Protein AF-A0A7V1L004-F1 (afdb_monomer)

Secondary structure (DSSP, 8-state):
-GGG-GGGGGGEEEETTEEEE-HHHHHHHHHHHTT--GGG-------TTT-TTS--HHHH-------------

Mean predicted aligned error: 4.52 Å

pLDDT: mean 91.64, std 9.89, range [54.81, 98.0]

Radius of gyration: 15.36 Å; Cα contacts (8 Å, |Δi|>4): 49; chains: 1; bounding box: 32×20×4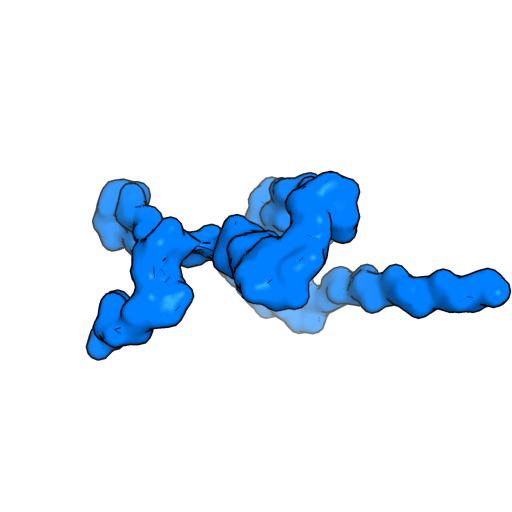6 Å

Solvent-accessible surface area (backbone atoms only — not comparable to full-atom values): 5000 Å² total; per-residue (Å²): 111,82,82,72,47,70,88,51,51,95,36,51,47,75,58,86,100,40,79,45,73,44,63,65,64,46,53,53,50,57,43,42,77,72,68,47,58,68,96,78,61,85,78,87,82,78,48,42,74,79,39,85,95,38,64,25,53,90,72,68,68,50,90,69,76,78,87,86,87,85,81,84,132

Structure (mmCIF, N/CA/C/O backbone):
data_AF-A0A7V1L004-F1
#
_entry.id   AF-A0A7V1L004-F1
#
loop_
_atom_site.group_PDB
_atom_site.id
_atom_site.type_symbol
_atom_site.label_atom_id
_atom_site.label_alt_id
_atom_site.label_comp_id
_atom_site.label_asym_id
_atom_site.label_entity_id
_atom_site.label_seq_id
_atom_site.pdbx_PDB_ins_code
_atom_site.Cartn_x
_atom_site.Cartn_y
_atom_site.Cartn_z
_atom_site.occupancy
_atom_site.B_iso_or_equiv
_atom_site.auth_seq_id
_atom_site.auth_comp_id
_atom_site.auth_asym_id
_atom_site.auth_atom_id
_atom_site.pdbx_PDB_model_num
ATOM 1 N N . ASP A 1 1 ? -11.450 -12.729 -18.021 1.00 56.59 1 ASP A N 1
ATOM 2 C CA . ASP A 1 1 ? -11.085 -11.328 -17.742 1.00 56.59 1 ASP A CA 1
ATOM 3 C C . ASP A 1 1 ? -10.906 -11.070 -16.261 1.00 56.59 1 ASP A C 1
ATOM 5 O O . ASP A 1 1 ? -11.767 -11.453 -15.485 1.00 56.59 1 ASP A O 1
ATOM 9 N N . PHE A 1 2 ? -9.828 -10.388 -15.863 1.00 54.81 2 PHE A N 1
ATOM 10 C CA . PHE A 1 2 ? -9.619 -9.901 -14.485 1.00 54.81 2 PHE A CA 1
ATOM 11 C C . PHE A 1 2 ? -10.793 -9.028 -13.991 1.00 54.81 2 PHE A C 1
ATOM 13 O O . PHE A 1 2 ? -11.107 -9.005 -12.808 1.00 54.81 2 PHE A O 1
ATOM 20 N N . ILE A 1 3 ? -11.506 -8.389 -14.926 1.00 57.06 3 ILE A N 1
ATOM 21 C CA . ILE A 1 3 ? -12.726 -7.602 -14.689 1.00 57.06 3 ILE A CA 1
ATOM 22 C C . ILE A 1 3 ? -13.931 -8.482 -14.287 1.00 57.06 3 ILE A C 1
ATOM 24 O O . ILE A 1 3 ? -14.867 -7.990 -13.666 1.00 57.06 3 ILE A O 1
ATOM 28 N N . ALA A 1 4 ? -13.909 -9.790 -14.569 1.00 60.03 4 ALA A N 1
ATOM 29 C CA . ALA A 1 4 ? -14.965 -10.720 -14.155 1.00 60.03 4 ALA A CA 1
ATOM 30 C C . ALA A 1 4 ? -14.890 -11.094 -12.660 1.00 60.03 4 ALA A C 1
ATOM 32 O O . ALA A 1 4 ? -15.840 -11.662 -12.120 1.00 60.03 4 ALA A O 1
ATOM 33 N N . PHE A 1 5 ? -13.792 -10.762 -11.968 1.00 63.28 5 PHE A N 1
ATOM 34 C CA . PHE A 1 5 ? -13.699 -10.921 -10.518 1.00 63.28 5 PHE A CA 1
ATOM 35 C C . PHE A 1 5 ? -14.462 -9.789 -9.824 1.00 63.28 5 PHE A C 1
ATOM 37 O O . PHE A 1 5 ? -13.928 -8.718 -9.538 1.00 63.28 5 PHE A O 1
ATOM 44 N N . ASN A 1 6 ? -15.729 -10.068 -9.512 1.00 75.19 6 ASN A N 1
ATOM 45 C CA . ASN A 1 6 ? -16.655 -9.147 -8.844 1.00 75.19 6 ASN A CA 1
ATOM 46 C C . ASN A 1 6 ? -16.111 -8.598 -7.506 1.00 75.19 6 ASN A C 1
ATOM 48 O O . ASN A 1 6 ? -16.540 -7.553 -7.034 1.00 75.19 6 ASN A O 1
ATOM 52 N N . PHE A 1 7 ? -15.133 -9.288 -6.916 1.00 84.56 7 PHE A N 1
ATOM 53 C CA . PHE A 1 7 ? -14.516 -8.957 -5.636 1.00 84.56 7 PHE A CA 1
ATOM 54 C C . PHE A 1 7 ? -13.841 -7.575 -5.590 1.00 84.56 7 PHE A C 1
ATOM 56 O O . PHE A 1 7 ? -13.899 -6.904 -4.565 1.00 84.56 7 PHE A O 1
ATOM 63 N N . PHE A 1 8 ? -13.238 -7.128 -6.697 1.00 88.94 8 PHE A N 1
ATOM 64 C CA . PHE A 1 8 ? -12.540 -5.836 -6.763 1.00 88.94 8 PHE A CA 1
ATOM 65 C C . PHE A 1 8 ? -13.327 -4.752 -7.498 1.00 88.94 8 PHE A C 1
ATOM 67 O O . PHE A 1 8 ? -12.812 -3.651 -7.676 1.00 88.94 8 PHE A O 1
ATOM 74 N N . LYS A 1 9 ? -14.547 -5.052 -7.956 1.00 90.06 9 LYS A N 1
ATOM 75 C CA . LYS A 1 9 ? -15.279 -4.217 -8.914 1.00 90.06 9 LYS A CA 1
ATOM 76 C C . LYS A 1 9 ? -15.410 -2.763 -8.456 1.00 90.06 9 LYS A C 1
ATOM 78 O O . LYS A 1 9 ? -15.118 -1.863 -9.236 1.00 90.06 9 LYS A O 1
ATOM 83 N N . ASP A 1 10 ? -15.753 -2.552 -7.189 1.00 92.56 10 ASP A N 1
ATOM 84 C CA . ASP A 1 10 ? -15.963 -1.215 -6.614 1.00 92.56 10 ASP A CA 1
ATOM 85 C C . ASP A 1 10 ? -14.654 -0.433 -6.389 1.00 92.56 10 ASP A C 1
ATOM 87 O O . ASP A 1 10 ? -14.676 0.762 -6.110 1.00 92.56 10 ASP A O 1
ATOM 91 N N . PHE A 1 11 ? -13.503 -1.096 -6.537 1.00 94.25 11 PHE A N 1
ATOM 92 C CA . PHE A 1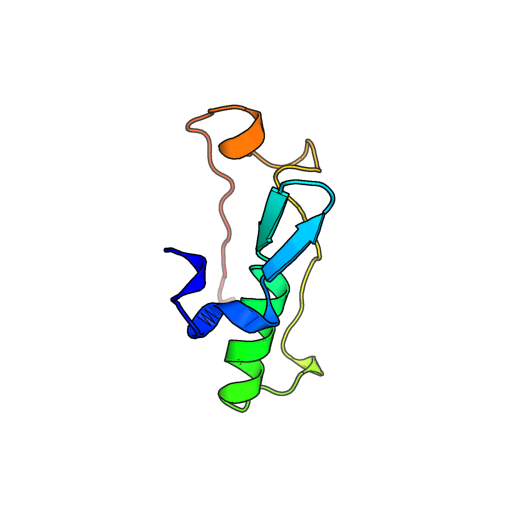 11 ? -12.165 -0.535 -6.325 1.00 94.25 11 PHE A CA 1
ATOM 93 C C . PHE A 1 11 ? -11.365 -0.408 -7.623 1.00 94.25 11 PHE A C 1
ATOM 95 O O . PHE A 1 11 ? -10.204 0.008 -7.599 1.00 94.25 11 PHE A O 1
ATOM 102 N N . ILE A 1 12 ? -11.966 -0.767 -8.761 1.00 93.69 12 ILE A N 1
ATOM 103 C CA . ILE A 1 12 ? -11.373 -0.587 -10.082 1.00 93.69 12 ILE A CA 1
ATOM 104 C C . ILE A 1 12 ? -11.921 0.697 -10.695 1.00 93.69 12 ILE A C 1
ATOM 106 O O . ILE A 1 12 ? -13.125 0.861 -10.864 1.00 93.69 12 ILE A O 1
ATOM 110 N N . PHE A 1 13 ? -11.027 1.590 -11.110 1.00 92.56 13 PHE A N 1
ATOM 111 C CA . PHE A 1 13 ? -11.394 2.808 -11.825 1.00 92.56 13 PHE A CA 1
ATOM 112 C C . PHE A 1 13 ? -10.606 2.940 -13.131 1.00 92.56 13 PHE A C 1
ATOM 114 O O . PHE A 1 13 ? -9.448 2.529 -13.239 1.00 92.56 13 PHE A O 1
ATOM 121 N N . LYS A 1 14 ? -11.239 3.519 -14.155 1.00 93.44 14 LYS A N 1
ATOM 122 C CA . LYS A 1 14 ? -10.617 3.771 -15.461 1.00 93.44 14 LYS A CA 1
ATOM 123 C C . LYS A 1 14 ? -10.036 5.192 -15.485 1.00 93.44 14 LYS A C 1
ATOM 125 O O . LYS A 1 14 ? -10.728 6.147 -15.146 1.00 93.44 14 LYS A O 1
ATOM 130 N N . ARG A 1 15 ? -8.774 5.354 -15.900 1.00 93.62 15 ARG A N 1
ATOM 131 C CA . ARG A 1 15 ? -8.192 6.662 -16.273 1.00 93.62 15 ARG A CA 1
ATOM 132 C C . ARG A 1 15 ? -7.571 6.543 -17.659 1.00 93.62 15 ARG A C 1
ATOM 134 O O . ARG A 1 15 ? -6.624 5.774 -17.841 1.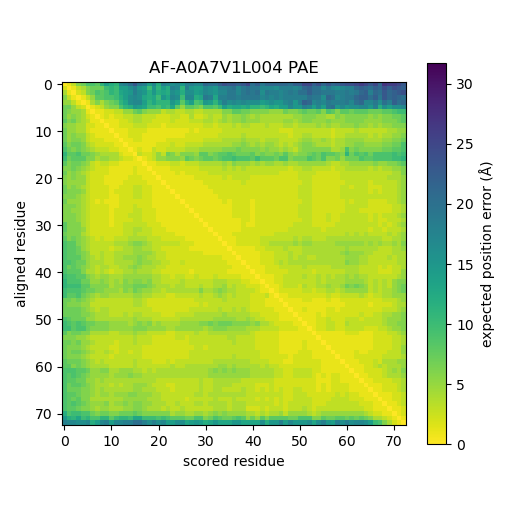00 93.62 15 ARG A O 1
ATOM 141 N N . LYS A 1 16 ? -8.075 7.321 -18.626 1.00 93.94 16 LYS A N 1
ATOM 142 C CA . LYS A 1 16 ? -7.756 7.152 -20.060 1.00 93.94 16 LYS A CA 1
ATOM 143 C C . LYS A 1 16 ? -8.004 5.690 -20.467 1.00 93.94 16 LYS A C 1
ATOM 145 O O . LYS A 1 16 ? -8.951 5.093 -19.978 1.00 93.94 16 LYS A O 1
ATOM 150 N N . GLU A 1 17 ? -7.128 5.072 -21.252 1.00 95.00 17 GLU A N 1
ATOM 151 C CA . GLU A 1 17 ? -7.255 3.667 -21.673 1.00 95.00 17 GLU A CA 1
ATOM 152 C C . GLU A 1 17 ? -6.670 2.642 -20.691 1.00 95.00 17 GLU A C 1
ATOM 154 O O . GLU A 1 17 ? -6.244 1.560 -21.088 1.00 95.00 17 GLU A O 1
ATOM 159 N N . ARG A 1 18 ? -6.599 2.969 -19.396 1.00 93.12 18 ARG A N 1
ATOM 160 C CA . ARG A 1 18 ? -6.040 2.066 -18.382 1.00 93.12 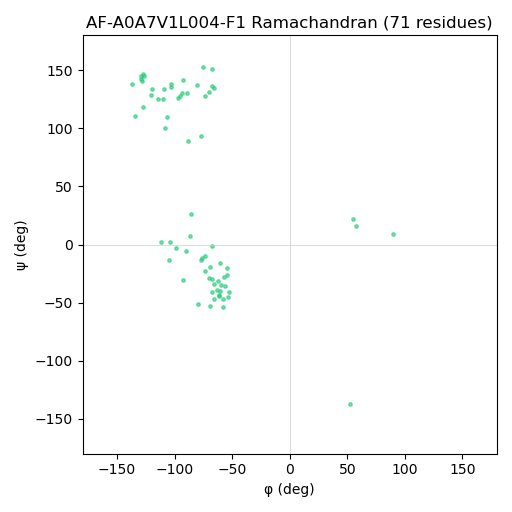18 ARG A CA 1
ATOM 161 C C . ARG A 1 18 ? -6.974 1.906 -17.193 1.00 93.12 18 ARG A C 1
ATOM 163 O O . ARG A 1 18 ? -7.587 2.870 -16.736 1.00 93.12 18 ARG A O 1
ATOM 170 N N . TYR A 1 19 ? -7.021 0.686 -16.674 1.00 92.50 19 TYR A N 1
ATOM 171 C CA . TYR A 1 19 ? -7.670 0.362 -15.411 1.00 92.50 19 TYR A CA 1
ATOM 172 C C . TYR A 1 19 ? -6.657 0.428 -14.271 1.00 92.50 19 TYR A C 1
ATOM 174 O O . TYR A 1 19 ? -5.499 0.027 -14.413 1.00 92.50 19 TYR A O 1
ATOM 182 N N . PHE A 1 20 ? -7.114 0.938 -13.140 1.00 93.12 20 PHE A N 1
ATOM 183 C CA . PHE A 1 20 ? -6.355 1.086 -11.912 1.00 93.12 20 PHE A CA 1
ATOM 184 C C . PHE A 1 20 ? -7.141 0.429 -10.789 1.00 93.12 20 PHE A C 1
ATOM 186 O O . PHE A 1 20 ? -8.366 0.477 -10.790 1.00 93.12 20 PHE A O 1
ATOM 193 N N . LEU A 1 21 ? -6.424 -0.177 -9.852 1.00 92.75 21 LEU A N 1
ATOM 194 C CA . LEU A 1 21 ? -6.991 -0.836 -8.686 1.00 92.75 21 LEU A CA 1
ATOM 195 C C . LEU A 1 21 ? -6.556 -0.079 -7.433 1.00 92.75 21 LEU A C 1
ATOM 197 O O . LEU A 1 21 ? -5.355 0.103 -7.218 1.00 92.75 21 LEU A O 1
ATOM 201 N N . ASP A 1 22 ? -7.522 0.333 -6.620 1.00 93.75 22 ASP A N 1
ATOM 202 C CA . ASP A 1 22 ? -7.286 0.926 -5.307 1.00 93.75 22 ASP A CA 1
ATOM 203 C C . ASP A 1 22 ? -7.214 -0.157 -4.223 1.00 93.75 22 ASP A C 1
ATOM 205 O O . ASP A 1 22 ? -8.212 -0.537 -3.607 1.00 93.75 22 ASP A O 1
ATOM 209 N N . LEU A 1 23 ? -6.007 -0.675 -3.996 1.00 92.69 23 LEU A N 1
ATOM 210 C CA . LEU A 1 23 ? -5.768 -1.695 -2.974 1.00 92.69 23 LEU A CA 1
ATOM 211 C C . LEU A 1 23 ? -5.952 -1.165 -1.542 1.00 92.69 23 LEU A C 1
ATOM 213 O O . LEU A 1 23 ? -6.334 -1.942 -0.667 1.00 92.69 23 LEU A O 1
ATOM 217 N N . GLY A 1 24 ? -5.695 0.126 -1.303 1.00 93.31 24 GLY A N 1
ATOM 218 C CA . GLY A 1 24 ? -5.820 0.745 0.020 1.00 93.31 24 GLY A CA 1
ATOM 219 C C . GLY A 1 24 ? -7.281 0.835 0.448 1.00 93.31 24 GLY A C 1
ATOM 220 O O . GLY A 1 24 ? -7.664 0.289 1.486 1.00 93.31 24 GLY A O 1
ATOM 221 N N . SER A 1 25 ? -8.121 1.417 -0.412 1.00 93.81 25 SER A N 1
ATOM 222 C CA . SER A 1 25 ? -9.571 1.481 -0.194 1.00 93.81 25 SER A CA 1
ATOM 223 C C . SER A 1 25 ? -10.199 0.093 -0.097 1.00 93.81 25 SER A C 1
ATOM 225 O O . SER A 1 25 ? -11.040 -0.140 0.774 1.00 93.81 25 SER A O 1
ATOM 227 N N . PHE A 1 26 ? -9.758 -0.850 -0.937 1.00 94.25 26 PHE A N 1
ATOM 228 C CA . PHE A 1 26 ? -10.206 -2.238 -0.865 1.00 94.25 26 PHE A CA 1
ATOM 229 C C . PHE A 1 26 ? -9.912 -2.854 0.513 1.00 94.25 26 PHE A C 1
ATOM 231 O O . PHE A 1 26 ? -10.827 -3.335 1.181 1.00 94.25 26 PHE A O 1
ATOM 238 N N . ALA A 1 27 ? -8.661 -2.788 0.980 1.00 94.38 27 ALA A N 1
ATOM 239 C CA . ALA A 1 27 ? -8.273 -3.355 2.270 1.00 94.38 27 ALA A CA 1
ATOM 240 C C . ALA A 1 27 ? -9.033 -2.701 3.436 1.00 94.38 27 ALA A C 1
ATOM 242 O O . ALA A 1 27 ? -9.540 -3.401 4.315 1.00 94.38 27 ALA A O 1
ATOM 243 N N . ARG A 1 28 ? -9.173 -1.368 3.419 1.00 95.25 28 ARG A N 1
ATOM 244 C CA . ARG A 1 28 ? -9.945 -0.618 4.419 1.00 95.25 28 ARG A CA 1
ATOM 245 C C . ARG A 1 28 ? -11.397 -1.088 4.486 1.00 95.25 28 ARG A C 1
ATOM 247 O O . ARG A 1 28 ? -11.913 -1.333 5.575 1.00 95.25 28 ARG A O 1
ATOM 254 N N . ASN A 1 29 ? -12.042 -1.249 3.334 1.00 95.19 29 ASN A N 1
ATOM 255 C CA . ASN A 1 29 ? -13.417 -1.726 3.251 1.00 95.19 29 ASN A CA 1
ATOM 256 C C . ASN A 1 29 ? -13.572 -3.156 3.793 1.00 95.19 29 ASN A C 1
ATOM 258 O O . ASN A 1 29 ? -14.532 -3.442 4.505 1.00 95.19 29 ASN A O 1
ATOM 262 N N . GLU A 1 30 ? -12.610 -4.041 3.528 1.00 95.62 30 GLU A N 1
ATOM 263 C CA . GLU A 1 30 ? -12.629 -5.400 4.079 1.00 95.62 30 GLU A CA 1
ATOM 264 C C . GLU A 1 30 ? -12.485 -5.426 5.610 1.00 95.62 30 GLU A C 1
ATOM 266 O O . GLU A 1 30 ? -13.124 -6.248 6.268 1.00 95.62 30 GLU A O 1
ATOM 271 N N . PHE A 1 31 ? -11.723 -4.505 6.212 1.00 96.81 31 PHE A N 1
ATOM 272 C CA . PHE A 1 31 ? -11.713 -4.347 7.672 1.00 96.81 31 PHE A CA 1
ATOM 273 C C . PHE A 1 31 ? -13.067 -3.866 8.202 1.00 96.81 31 PHE A C 1
ATOM 275 O O . PHE A 1 31 ? -13.595 -4.443 9.153 1.00 96.81 31 PHE A O 1
ATOM 282 N N . ILE A 1 32 ? -13.666 -2.851 7.577 1.00 96.62 32 ILE A N 1
ATOM 283 C CA . ILE A 1 32 ? -14.962 -2.308 8.012 1.00 96.62 32 ILE A CA 1
ATOM 284 C C . ILE A 1 32 ? -16.060 -3.380 7.931 1.00 96.62 32 ILE A C 1
ATOM 286 O O . ILE A 1 32 ? -16.801 -3.569 8.895 1.00 96.62 32 ILE A O 1
ATOM 290 N N . LYS A 1 33 ? -16.111 -4.162 6.843 1.00 95.62 33 LYS A N 1
ATOM 291 C CA . LYS A 1 33 ? -17.044 -5.297 6.688 1.00 95.62 33 LYS A CA 1
ATOM 292 C C . LYS A 1 33 ? -16.917 -6.350 7.791 1.00 95.62 33 LYS A C 1
ATOM 294 O O . LYS A 1 33 ? -17.890 -7.029 8.100 1.00 95.62 33 LYS A O 1
ATOM 299 N N . ARG A 1 34 ? -15.732 -6.489 8.391 1.00 97.00 34 ARG A N 1
ATOM 300 C CA . ARG A 1 34 ? -15.462 -7.410 9.509 1.00 97.00 34 ARG A CA 1
ATOM 301 C C . ARG A 1 34 ? -15.768 -6.804 10.883 1.00 97.00 34 ARG A C 1
ATOM 303 O O . ARG A 1 34 ? -15.455 -7.418 11.897 1.00 97.00 34 ARG A O 1
ATOM 310 N N . GLY A 1 35 ? -16.368 -5.615 10.930 1.00 98.00 35 GLY A N 1
ATOM 311 C CA . GLY A 1 35 ? -16.801 -4.962 12.166 1.00 98.00 35 GLY A CA 1
ATOM 312 C C . GLY A 1 35 ? -15.753 -4.056 12.814 1.00 98.00 35 GLY A C 1
ATOM 313 O O . GLY A 1 35 ? -15.972 -3.571 13.926 1.00 98.00 35 GLY A O 1
ATOM 314 N N . PHE A 1 36 ? -14.626 -3.783 12.149 1.00 97.81 36 PHE A N 1
ATOM 315 C CA . PHE A 1 36 ? -13.672 -2.793 12.647 1.00 97.81 36 PHE A CA 1
ATOM 316 C C . PHE A 1 36 ? -14.267 -1.386 12.519 1.00 97.81 36 PHE A C 1
ATOM 318 O O . PHE A 1 36 ? -14.767 -0.996 11.465 1.00 97.81 36 PHE A O 1
ATOM 325 N N . LYS A 1 37 ? -14.195 -0.596 13.597 1.00 97.62 37 LYS A N 1
ATOM 326 C CA . LYS A 1 37 ? -14.623 0.809 13.567 1.00 97.62 37 LYS A CA 1
ATOM 327 C C . LYS A 1 37 ? -13.700 1.595 12.646 1.00 97.62 37 LYS A C 1
ATOM 329 O O . LYS A 1 37 ? -12.485 1.502 12.787 1.00 97.62 37 LYS A O 1
ATOM 334 N N . GLU A 1 38 ? -14.271 2.431 11.786 1.00 94.75 38 GLU A N 1
ATOM 335 C CA . GLU A 1 38 ? -13.516 3.220 10.807 1.00 94.75 38 GLU A CA 1
ATOM 336 C C . GLU A 1 38 ? -12.377 4.033 11.443 1.00 94.75 38 GLU A C 1
ATOM 338 O O . GLU A 1 38 ? -11.262 4.029 10.936 1.00 94.75 38 GLU A O 1
ATOM 343 N N . LYS A 1 39 ? -12.622 4.635 12.614 1.00 96.56 39 LYS A N 1
ATOM 344 C CA . LYS A 1 39 ? -11.620 5.395 13.382 1.00 96.56 39 LYS A CA 1
ATOM 345 C C . LYS A 1 39 ? -10.392 4.587 13.834 1.00 96.56 39 LYS A C 1
ATOM 347 O O . LYS A 1 39 ? -9.403 5.178 14.248 1.00 96.56 39 LYS A O 1
ATOM 352 N N . ASN A 1 40 ? -10.474 3.257 13.803 1.00 96.62 40 ASN A N 1
ATOM 353 C CA . ASN A 1 40 ? -9.391 2.348 14.180 1.00 96.62 40 ASN A CA 1
ATOM 354 C C . ASN A 1 40 ? -8.623 1.817 12.957 1.00 96.62 40 ASN A C 1
ATOM 356 O O . ASN A 1 40 ? -7.670 1.062 13.130 1.00 96.62 40 ASN A O 1
ATOM 360 N N . VAL A 1 41 ? -9.038 2.167 11.736 1.00 95.62 41 VAL A N 1
ATOM 361 C CA . VAL A 1 41 ? -8.361 1.777 10.496 1.00 95.62 41 VAL A CA 1
ATOM 362 C C . VAL A 1 41 ? -7.681 3.014 9.928 1.00 95.62 41 VAL A C 1
ATOM 364 O O . VAL A 1 41 ? -8.327 3.874 9.333 1.00 95.62 41 VAL A O 1
ATOM 367 N N . LEU A 1 42 ? -6.373 3.110 10.154 1.00 93.31 42 LEU A N 1
ATOM 368 C CA . LEU A 1 42 ? -5.557 4.230 9.701 1.00 93.31 42 LEU A CA 1
ATOM 369 C C . LEU A 1 42 ? -4.900 3.886 8.363 1.00 93.31 42 LEU A C 1
ATOM 371 O O . LEU A 1 42 ? -4.241 2.855 8.241 1.00 93.31 42 LEU A O 1
ATOM 375 N N . ASP A 1 43 ? -5.071 4.767 7.384 1.00 89.88 43 ASP A N 1
ATOM 376 C CA . ASP A 1 43 ? -4.400 4.706 6.087 1.00 89.88 43 ASP A CA 1
ATOM 377 C C . ASP A 1 43 ? -3.387 5.852 6.004 1.00 89.88 43 ASP A C 1
ATOM 379 O O . ASP A 1 43 ? -3.737 7.014 6.214 1.00 89.88 43 ASP A O 1
ATOM 383 N N . THR A 1 44 ? -2.125 5.527 5.724 1.00 90.06 44 THR A N 1
ATOM 384 C CA . THR A 1 44 ? -1.051 6.520 5.582 1.00 90.06 44 THR A CA 1
ATOM 385 C C . THR A 1 44 ? -1.104 7.255 4.246 1.00 90.06 44 THR A C 1
ATOM 387 O O . THR A 1 44 ? -0.411 8.255 4.080 1.00 90.06 44 THR A O 1
ATOM 390 N N . GLN A 1 45 ? -1.893 6.760 3.284 1.00 89.56 45 GLN A N 1
ATOM 391 C CA . GLN A 1 45 ? -1.979 7.255 1.907 1.00 89.56 45 GLN A CA 1
ATOM 392 C C . GLN A 1 45 ? -0.636 7.246 1.155 1.00 89.56 45 GLN A C 1
ATOM 394 O O . GLN A 1 45 ? -0.488 7.878 0.105 1.00 89.56 45 GLN A O 1
ATOM 399 N N . PHE A 1 46 ? 0.363 6.515 1.659 1.00 92.62 46 PHE A N 1
ATOM 400 C CA . PHE A 1 46 ? 1.665 6.425 1.014 1.00 92.62 46 PHE A CA 1
ATOM 401 C C . PHE A 1 46 ? 1.605 5.548 -0.235 1.00 92.62 46 PHE A C 1
ATOM 403 O O . PHE A 1 46 ? 1.201 4.388 -0.207 1.00 92.62 46 PHE A O 1
ATOM 410 N N . CYS A 1 47 ? 2.090 6.102 -1.343 1.00 93.56 47 CYS A N 1
ATOM 411 C CA . CYS A 1 47 ? 2.244 5.397 -2.606 1.00 93.56 47 CYS A CA 1
ATOM 412 C C . CYS A 1 47 ? 3.730 5.113 -2.846 1.00 93.56 47 CYS A C 1
ATOM 414 O O . CYS A 1 47 ? 4.493 6.025 -3.170 1.00 93.56 47 CYS A O 1
ATOM 416 N N . SER A 1 48 ? 4.140 3.843 -2.753 1.00 96.06 48 SER A N 1
ATOM 417 C CA . SER A 1 48 ? 5.546 3.452 -2.953 1.00 96.06 48 SER A CA 1
ATOM 418 C C . SER A 1 48 ? 6.058 3.767 -4.356 1.00 96.06 48 SER A C 1
ATOM 420 O O . SER A 1 48 ? 7.221 4.093 -4.528 1.00 96.06 48 SER A O 1
ATOM 422 N N . GLN A 1 49 ? 5.188 3.717 -5.369 1.00 96.00 49 GLN A N 1
ATOM 423 C CA . GLN A 1 49 ? 5.526 4.125 -6.733 1.00 96.00 49 GLN A CA 1
ATOM 424 C C . GLN A 1 49 ? 5.712 5.647 -6.871 1.00 96.00 49 GLN A C 1
ATOM 426 O O . GLN A 1 49 ? 6.459 6.086 -7.741 1.00 96.00 49 GLN A O 1
ATOM 431 N N . CYS A 1 50 ? 5.034 6.447 -6.048 1.00 94.44 50 CYS A N 1
ATOM 432 C CA . CYS A 1 50 ? 4.972 7.901 -6.185 1.00 94.44 50 CYS A CA 1
ATOM 433 C C . CYS A 1 50 ? 6.057 8.615 -5.369 1.00 94.44 50 CYS A C 1
ATOM 435 O O . CYS A 1 50 ? 6.500 9.689 -5.753 1.00 94.44 50 CYS A O 1
ATOM 437 N N . LEU A 1 51 ? 6.460 8.025 -4.243 1.00 95.06 51 LEU A N 1
ATOM 438 C CA . LEU A 1 51 ? 7.431 8.593 -3.315 1.00 95.06 51 LEU A CA 1
ATOM 439 C C . LEU A 1 51 ? 8.791 7.909 -3.482 1.00 95.06 51 LEU A C 1
ATOM 441 O O . LEU A 1 51 ? 8.869 6.681 -3.549 1.00 95.06 51 LEU A O 1
ATOM 445 N N . GLU A 1 52 ? 9.862 8.699 -3.512 1.00 93.50 52 GLU A N 1
ATOM 446 C CA . GLU A 1 52 ? 11.241 8.198 -3.627 1.00 93.50 52 GLU A CA 1
ATOM 447 C C . GLU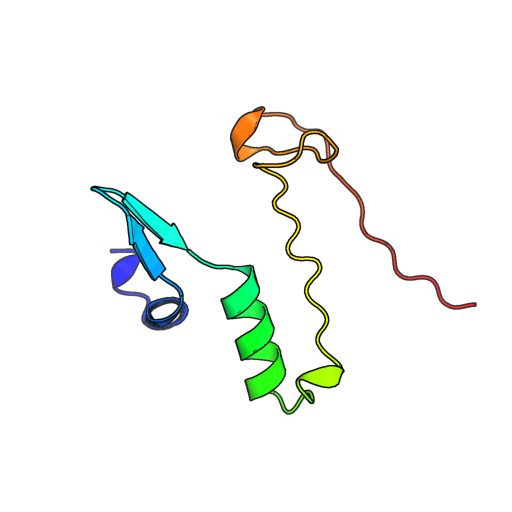 A 1 52 ? 11.745 7.553 -2.330 1.00 93.50 52 GLU A C 1
ATOM 449 O O . GLU A 1 52 ? 12.606 6.682 -2.364 1.00 93.50 52 GLU A O 1
ATOM 454 N N . SER A 1 53 ? 11.151 7.903 -1.185 1.00 94.75 53 SER A N 1
ATOM 455 C CA . SER A 1 53 ? 11.494 7.340 0.129 1.00 94.75 53 SER A CA 1
ATOM 456 C C . SER A 1 53 ? 11.140 5.853 0.295 1.00 94.75 53 SER A C 1
ATOM 458 O O . SER A 1 53 ? 11.392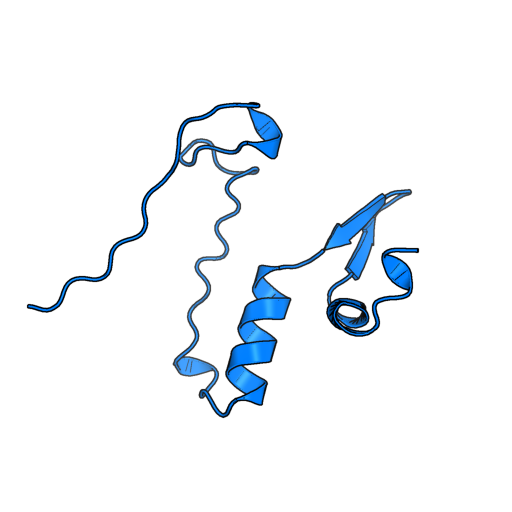 5.281 1.353 1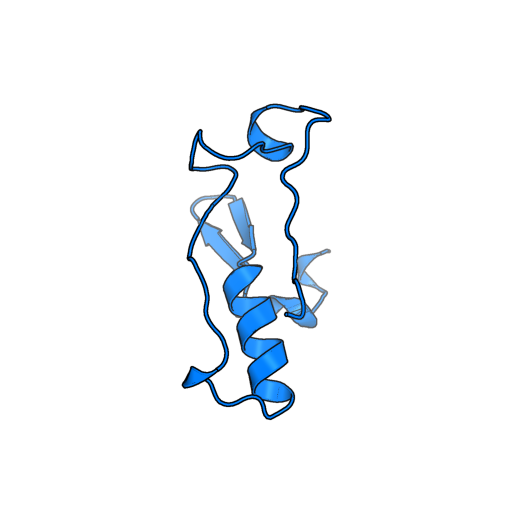.00 94.75 53 SER A O 1
ATOM 460 N N . PHE A 1 54 ? 10.538 5.222 -0.719 1.00 96.44 54 PHE A N 1
ATOM 461 C CA . PHE A 1 54 ? 10.139 3.817 -0.707 1.00 96.44 54 PHE A CA 1
ATOM 462 C C . PHE A 1 54 ? 10.666 3.087 -1.939 1.00 96.44 54 PHE A C 1
ATOM 464 O O . PHE A 1 54 ? 10.578 3.594 -3.060 1.00 96.44 54 PHE A O 1
ATOM 471 N N . TYR A 1 55 ? 11.108 1.843 -1.750 1.00 97.69 55 TYR A N 1
ATOM 472 C CA . TYR A 1 55 ? 11.388 0.942 -2.865 1.00 97.69 55 TYR A CA 1
ATOM 473 C C . TYR A 1 55 ? 10.089 0.573 -3.592 1.00 97.69 55 TYR A C 1
ATOM 475 O O . TYR A 1 55 ? 9.077 0.250 -2.961 1.00 97.69 55 TYR A O 1
ATOM 483 N N . SER A 1 56 ? 10.109 0.573 -4.929 1.00 97.81 56 SER A N 1
ATOM 484 C CA . SER A 1 56 ? 8.956 0.174 -5.737 1.00 97.81 56 SER A CA 1
ATOM 485 C C . SER A 1 56 ? 9.360 -0.756 -6.867 1.00 97.81 56 SER A C 1
ATOM 487 O O . SER A 1 56 ? 9.920 -0.335 -7.874 1.00 97.81 56 SER A O 1
ATOM 489 N N . PHE A 1 57 ? 8.968 -2.029 -6.774 1.00 97.75 57 PHE A N 1
ATOM 490 C CA . PHE A 1 57 ? 9.184 -2.983 -7.866 1.00 97.75 57 PHE A CA 1
ATOM 491 C C . PHE A 1 57 ? 8.555 -2.509 -9.187 1.00 97.75 57 PHE A C 1
ATOM 493 O O . PHE A 1 57 ? 9.111 -2.722 -10.263 1.00 97.75 57 PHE A O 1
ATOM 500 N N . ARG A 1 58 ? 7.394 -1.838 -9.132 1.00 95.75 58 ARG A N 1
ATOM 501 C CA . ARG A 1 58 ? 6.702 -1.370 -10.342 1.00 95.75 58 ARG A CA 1
ATOM 502 C C . ARG A 1 58 ? 7.478 -0.268 -11.063 1.00 95.75 58 ARG A C 1
ATOM 504 O O . ARG A 1 58 ? 7.500 -0.299 -12.293 1.00 95.75 58 ARG A O 1
ATOM 511 N N . ARG A 1 59 ? 8.067 0.666 -10.307 1.00 97.12 59 ARG A N 1
ATOM 512 C CA . ARG A 1 59 ? 8.854 1.797 -10.822 1.00 97.12 59 ARG A CA 1
ATOM 513 C C . ARG A 1 59 ? 10.275 1.370 -11.193 1.00 97.12 59 ARG A C 1
ATOM 515 O O . ARG A 1 59 ? 10.686 1.596 -12.322 1.00 97.12 59 ARG A O 1
ATOM 522 N N . ASP A 1 60 ? 10.962 0.692 -10.276 1.00 97.38 60 ASP A N 1
ATOM 523 C CA . ASP A 1 60 ? 12.424 0.548 -10.294 1.00 97.38 60 ASP A CA 1
ATOM 524 C C . ASP A 1 60 ? 12.893 -0.843 -10.741 1.00 97.38 60 ASP A C 1
ATOM 526 O O . ASP A 1 60 ? 14.077 -1.051 -10.977 1.00 97.38 60 ASP A O 1
ATOM 530 N N . LYS A 1 61 ? 11.988 -1.834 -10.807 1.00 97.44 61 LYS A N 1
ATOM 531 C CA . LYS A 1 61 ? 12.328 -3.258 -11.026 1.00 97.44 61 LYS A CA 1
ATOM 532 C C . LYS A 1 61 ? 13.347 -3.820 -10.016 1.00 97.44 61 LYS A C 1
ATOM 534 O O . LYS A 1 61 ? 13.972 -4.842 -10.282 1.00 97.44 61 LYS A O 1
ATOM 539 N N . THR A 1 62 ? 13.470 -3.190 -8.844 1.00 96.69 62 THR A N 1
ATOM 540 C CA . THR A 1 62 ? 14.404 -3.587 -7.777 1.00 96.69 62 THR A CA 1
ATOM 541 C C . THR A 1 62 ? 13.957 -4.839 -7.004 1.00 96.69 62 THR A C 1
ATOM 543 O O . THR A 1 62 ? 12.762 -5.124 -6.859 1.00 96.69 62 THR A O 1
ATOM 546 N N . GLN A 1 63 ? 14.925 -5.572 -6.445 1.00 97.56 63 GLN A N 1
ATOM 547 C CA . GLN A 1 63 ? 14.691 -6.635 -5.462 1.00 97.56 63 GLN A CA 1
ATOM 548 C C . GLN A 1 63 ? 14.716 -6.143 -4.007 1.00 97.56 63 GLN A C 1
ATOM 550 O O . GLN A 1 63 ? 14.337 -6.898 -3.113 1.00 97.56 63 GLN A O 1
ATOM 555 N N . ASP A 1 64 ? 15.042 -4.872 -3.776 1.00 97.88 64 ASP A N 1
ATOM 556 C CA . ASP A 1 64 ? 15.028 -4.260 -2.448 1.00 97.88 64 ASP A CA 1
ATOM 557 C C . ASP A 1 64 ? 13.604 -4.137 -1.897 1.00 97.88 64 ASP A C 1
ATOM 559 O O . ASP A 1 64 ? 12.621 -4.028 -2.646 1.00 97.88 64 ASP A O 1
ATOM 563 N N . ARG A 1 65 ? 13.470 -4.182 -0.567 1.00 96.69 65 ARG A N 1
ATOM 564 C CA . ARG A 1 65 ? 12.174 -4.206 0.123 1.0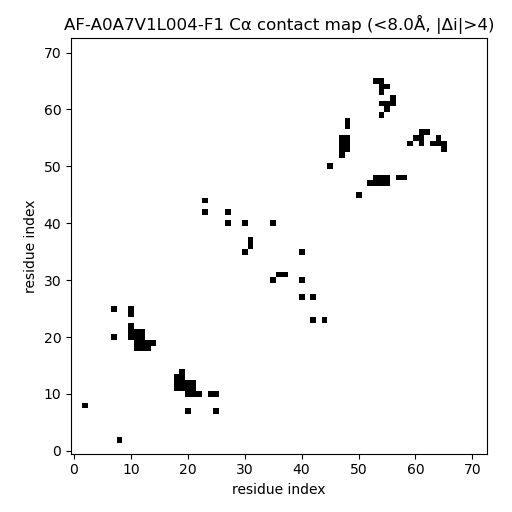0 96.69 65 ARG A CA 1
ATOM 565 C C . ARG A 1 65 ? 12.166 -3.276 1.325 1.00 96.69 65 ARG A C 1
ATOM 567 O O . ARG A 1 65 ? 13.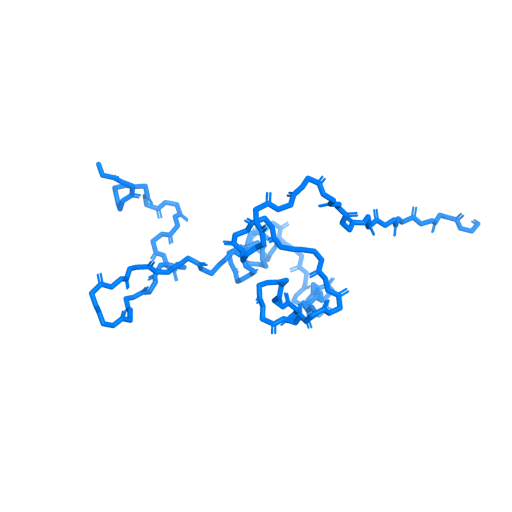106 -3.240 2.112 1.00 96.69 65 ARG A O 1
ATOM 574 N N . THR A 1 66 ? 11.059 -2.559 1.483 1.00 95.62 66 THR A N 1
ATOM 575 C CA . THR A 1 66 ? 10.727 -1.868 2.729 1.00 95.62 66 THR A CA 1
ATOM 576 C C . THR A 1 66 ? 10.127 -2.877 3.705 1.00 95.62 66 THR A C 1
ATOM 578 O O . THR A 1 66 ? 9.300 -3.699 3.311 1.00 95.62 66 THR A O 1
ATOM 581 N N . LEU A 1 67 ? 10.532 -2.812 4.973 1.00 95.75 67 LEU A N 1
ATOM 582 C CA . LEU A 1 67 ? 10.012 -3.670 6.035 1.00 95.75 67 LEU A CA 1
ATOM 583 C C . LEU A 1 67 ? 9.028 -2.892 6.915 1.00 95.75 67 LEU A C 1
ATOM 585 O O . LEU A 1 67 ? 9.282 -1.745 7.276 1.00 95.75 67 LEU A O 1
ATOM 589 N N . SER A 1 68 ? 7.921 -3.536 7.281 1.00 94.44 68 SER A N 1
ATOM 590 C CA . SER A 1 68 ? 6.981 -3.052 8.295 1.00 94.44 68 SER A CA 1
ATOM 591 C C . SER A 1 68 ? 7.095 -3.934 9.532 1.00 94.44 68 SER A C 1
ATOM 593 O O . SER A 1 68 ? 7.120 -5.157 9.413 1.00 94.44 68 SER A O 1
ATOM 595 N N . PHE A 1 69 ? 7.165 -3.326 10.714 1.00 95.69 69 PHE A N 1
ATOM 596 C CA . PHE A 1 69 ? 7.324 -4.038 11.979 1.00 95.69 69 PHE A CA 1
ATOM 597 C C . PHE A 1 69 ? 6.279 -3.579 12.995 1.00 95.69 69 PHE A C 1
ATOM 599 O O . PHE A 1 69 ? 5.901 -2.409 13.040 1.00 95.69 69 PHE A O 1
ATOM 606 N N . ILE A 1 70 ? 5.830 -4.520 13.821 1.00 96.44 70 ILE A N 1
ATOM 607 C CA . ILE A 1 70 ? 5.024 -4.273 15.014 1.00 96.44 70 ILE A CA 1
ATOM 608 C C . ILE A 1 70 ? 5.807 -4.816 16.204 1.00 96.44 70 ILE A C 1
ATOM 610 O O . ILE A 1 70 ? 6.302 -5.940 16.162 1.00 96.44 70 ILE A O 1
ATOM 614 N N . LEU A 1 71 ? 5.972 -3.993 17.236 1.00 96.25 71 LEU A N 1
ATOM 615 C CA . LEU A 1 71 ? 6.721 -4.344 18.437 1.00 96.25 71 LEU A CA 1
ATOM 616 C C . LEU A 1 71 ? 5.781 -4.267 19.632 1.00 96.25 71 LEU A C 1
ATOM 618 O O . LEU A 1 71 ? 5.045 -3.291 19.789 1.00 96.25 71 LEU A O 1
ATOM 622 N N . GLN A 1 72 ? 5.827 -5.293 20.471 1.00 92.81 72 GLN A N 1
ATOM 623 C CA . GLN A 1 72 ? 5.239 -5.249 21.798 1.00 92.81 72 GLN A CA 1
ATOM 624 C C . GLN A 1 72 ? 6.307 -4.714 22.754 1.00 92.81 72 GLN A C 1
ATOM 626 O O . GLN A 1 72 ? 7.454 -5.157 22.696 1.00 92.81 72 GLN A O 1
ATOM 631 N N . ARG A 1 73 ? 5.945 -3.717 23.562 1.00 75.38 73 ARG A N 1
ATOM 632 C CA . ARG A 1 73 ? 6.798 -3.264 24.665 1.00 75.38 73 ARG A CA 1
ATOM 633 C C . ARG A 1 73 ? 6.761 -4.262 25.810 1.00 75.38 73 ARG A C 1
ATOM 635 O O . ARG A 1 73 ? 5.671 -4.840 26.024 1.00 75.38 73 ARG A O 1
#

Sequence (73 aa):
DFIAFNFFKDFIFKRKERYFLDLGSFARNEFIKRGFKEKNVLDTQFCSQCLESFYSFRRDKTQDRTLSFILQR

Foldseek 3Di:
DVCVPPLQVVQWDDDPPDIDGDPLVSVLVVCVVVVDDSVVDDDPPDDQLVDPVHDDCVNPVDPDHDDDDDDDD